Protein AF-A0A543Q6K5-F1 (afdb_monomer_lite)

Organism: NCBI:txid637390

Sequence (111 aa):
MVKKNTSGPVRRVYADIVGDDAVDLEILEVSLGIQRIAKSKSDRDGLLIKSALLALGRAVDDYRAESGVKHPEYEAFVEWLNTDGKPQDAVKTDSVTAVGHFLDNHATEAV

Structure (mmCIF, N/CA/C/O backbone):
data_AF-A0A543Q6K5-F1
#
_entry.id   AF-A0A543Q6K5-F1
#
loop_
_atom_site.group_PDB
_atom_site.id
_atom_site.type_symbol
_atom_site.label_atom_id
_atom_site.label_alt_id
_atom_site.label_comp_id
_atom_site.label_asym_id
_atom_site.label_entity_id
_atom_site.label_seq_id
_atom_site.pdbx_PDB_ins_code
_atom_site.Cartn_x
_atom_site.Cartn_y
_atom_site.Cartn_z
_atom_site.occupancy
_atom_site.B_iso_or_equiv
_atom_site.auth_seq_id
_atom_site.auth_comp_id
_atom_site.auth_asym_id
_atom_site.auth_atom_id
_atom_site.pdbx_PDB_model_num
ATOM 1 N N . MET A 1 1 ? 32.899 21.861 5.240 1.00 47.03 1 MET A N 1
ATOM 2 C CA . MET A 1 1 ? 31.454 21.566 5.121 1.00 47.03 1 MET A CA 1
ATOM 3 C C . MET A 1 1 ? 31.268 20.062 5.291 1.00 47.03 1 MET A C 1
ATOM 5 O O . MET A 1 1 ? 31.627 19.310 4.396 1.00 47.03 1 MET A O 1
ATOM 9 N N . VAL A 1 2 ? 30.859 19.606 6.478 1.00 45.12 2 VAL A N 1
ATOM 10 C CA . VAL A 1 2 ? 30.744 18.170 6.796 1.00 45.12 2 VAL A CA 1
ATOM 11 C C . VAL A 1 2 ? 29.432 17.648 6.213 1.00 45.12 2 VAL A C 1
ATOM 13 O O . VAL A 1 2 ? 28.362 18.126 6.587 1.00 45.12 2 VAL A O 1
ATOM 16 N N . LYS A 1 3 ? 29.506 16.688 5.282 1.00 47.25 3 LYS A N 1
ATOM 17 C CA . LYS A 1 3 ? 28.336 15.933 4.815 1.00 47.25 3 LYS A CA 1
ATOM 18 C C . LYS A 1 3 ? 27.773 15.180 6.022 1.00 47.25 3 LYS A C 1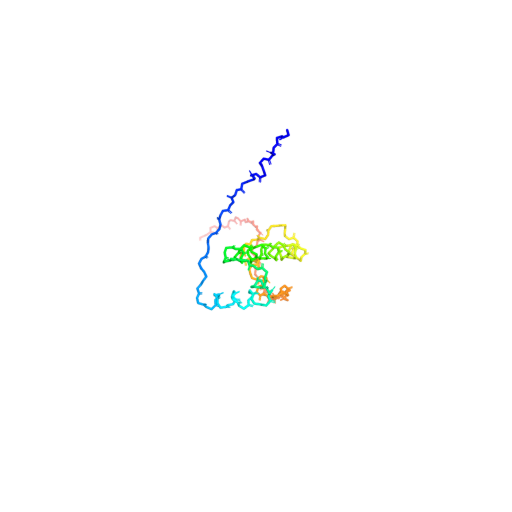
ATOM 20 O O . LYS A 1 3 ? 28.412 14.255 6.514 1.00 47.25 3 LYS A O 1
ATOM 25 N N . LYS A 1 4 ? 26.614 15.596 6.538 1.00 49.41 4 LYS A N 1
ATOM 26 C CA . LYS A 1 4 ? 25.879 14.793 7.520 1.00 49.41 4 LYS A CA 1
ATOM 27 C C . LYS A 1 4 ? 25.485 13.493 6.824 1.00 49.41 4 LYS A C 1
ATOM 29 O O . LYS A 1 4 ? 24.732 13.531 5.855 1.00 49.41 4 LYS A O 1
ATOM 34 N N . ASN A 1 5 ? 26.009 12.366 7.295 1.00 53.62 5 ASN A N 1
ATOM 35 C CA . ASN A 1 5 ? 25.519 11.060 6.882 1.00 53.62 5 ASN A CA 1
ATOM 36 C C . ASN A 1 5 ? 24.048 10.974 7.299 1.00 53.62 5 ASN A C 1
ATOM 38 O O . ASN A 1 5 ? 23.739 10.864 8.481 1.00 53.62 5 ASN A O 1
ATOM 42 N N . THR A 1 6 ? 23.140 11.012 6.328 1.00 58.06 6 THR A N 1
ATOM 43 C CA . THR A 1 6 ? 21.706 10.707 6.466 1.00 58.06 6 THR A CA 1
ATOM 44 C C . THR A 1 6 ? 21.469 9.214 6.725 1.00 58.06 6 THR A C 1
ATOM 46 O O . THR A 1 6 ? 20.477 8.641 6.285 1.00 58.06 6 THR A O 1
ATOM 49 N N . SER A 1 7 ? 22.392 8.543 7.412 1.00 59.66 7 SER A N 1
ATOM 50 C CA . SER A 1 7 ? 22.303 7.115 7.688 1.00 59.66 7 SER A CA 1
ATOM 51 C C . SER A 1 7 ? 21.518 6.910 8.976 1.00 59.66 7 SER A C 1
ATOM 53 O O . SER A 1 7 ? 22.087 6.621 10.026 1.00 59.66 7 SER A O 1
ATOM 55 N N . GLY A 1 8 ? 20.199 7.089 8.889 1.00 73.75 8 GLY A N 1
ATOM 56 C CA . GLY A 1 8 ? 19.283 6.513 9.868 1.00 73.75 8 GLY A CA 1
ATOM 57 C C . GLY A 1 8 ? 19.353 4.977 9.859 1.00 73.75 8 GLY A C 1
ATOM 58 O O . GLY A 1 8 ? 20.044 4.389 9.020 1.00 73.75 8 GLY A O 1
ATOM 59 N N . PRO A 1 9 ? 18.653 4.302 10.783 1.00 81.06 9 PRO A N 1
ATOM 60 C CA . PRO A 1 9 ? 18.609 2.846 10.808 1.00 81.06 9 PRO A CA 1
ATOM 61 C C . PRO A 1 9 ? 18.059 2.300 9.482 1.00 81.06 9 PRO A C 1
ATOM 63 O O . PRO A 1 9 ? 16.967 2.664 9.049 1.00 81.06 9 PRO A O 1
ATOM 66 N N . VAL A 1 10 ? 18.824 1.419 8.834 1.00 80.00 10 VAL A N 1
ATOM 67 C CA . VAL A 1 10 ? 18.408 0.731 7.606 1.00 80.00 10 VAL A CA 1
ATOM 68 C C . VAL A 1 10 ? 17.753 -0.592 7.991 1.00 80.00 10 VAL A C 1
ATO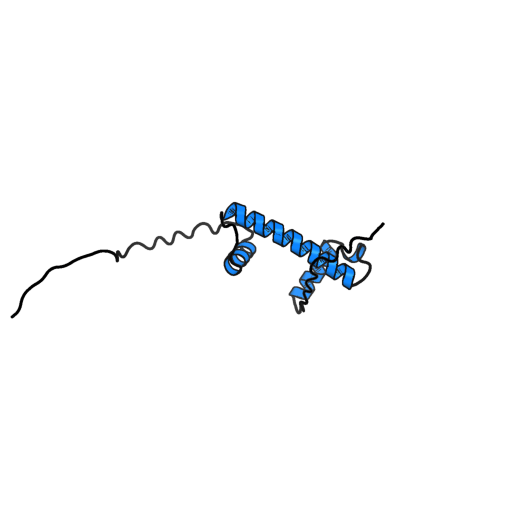M 70 O O . VAL A 1 10 ? 18.429 -1.497 8.478 1.00 80.00 10 VAL A O 1
ATOM 73 N N . ARG A 1 11 ? 16.446 -0.726 7.743 1.00 83.19 11 ARG A N 1
ATOM 74 C CA . ARG A 1 11 ? 15.724 -2.001 7.863 1.00 83.19 11 ARG A CA 1
ATOM 75 C C . ARG A 1 11 ? 15.601 -2.641 6.484 1.00 83.19 11 ARG A C 1
ATOM 77 O O . ARG A 1 11 ? 15.095 -2.012 5.560 1.00 83.19 11 ARG A O 1
ATOM 84 N N . ARG A 1 12 ? 16.068 -3.883 6.347 1.00 83.94 12 ARG A N 1
ATOM 85 C CA . ARG A 1 12 ? 15.905 -4.680 5.122 1.00 83.94 12 ARG A CA 1
ATOM 86 C C . ARG A 1 12 ? 14.705 -5.602 5.281 1.00 83.94 12 ARG A C 1
ATOM 88 O O . ARG A 1 12 ? 14.558 -6.231 6.325 1.00 83.94 12 ARG A O 1
ATOM 95 N N . VAL A 1 13 ? 13.867 -5.657 4.255 1.00 80.00 13 VAL A N 1
ATOM 96 C CA . VAL A 1 13 ? 12.699 -6.536 4.177 1.00 80.00 13 VAL A CA 1
ATOM 97 C C . VAL A 1 13 ? 12.887 -7.398 2.936 1.00 80.00 13 VAL A C 1
ATOM 99 O O . VAL A 1 13 ? 13.187 -6.864 1.871 1.00 80.00 13 VAL A O 1
ATOM 102 N N . TYR A 1 14 ? 12.757 -8.711 3.100 1.00 83.88 14 TYR A N 1
ATOM 103 C CA . TYR A 1 14 ? 12.772 -9.683 2.012 1.00 83.88 14 TYR A CA 1
ATOM 104 C C . TYR A 1 14 ? 11.461 -10.455 2.080 1.00 83.88 14 TYR A C 1
ATOM 106 O O . TYR A 1 14 ? 11.075 -10.897 3.163 1.00 83.88 14 TYR A O 1
ATOM 114 N N . ALA A 1 15 ? 10.782 -10.571 0.947 1.00 84.19 15 ALA A N 1
ATOM 115 C CA . ALA A 1 15 ? 9.562 -11.343 0.803 1.00 84.19 15 ALA A CA 1
ATOM 116 C C . ALA A 1 15 ? 9.596 -12.018 -0.566 1.00 84.19 15 ALA A C 1
ATOM 118 O O . ALA A 1 15 ? 9.840 -11.348 -1.571 1.00 84.19 15 ALA A O 1
ATOM 119 N N . ASP A 1 16 ? 9.367 -13.326 -0.578 1.00 90.62 16 ASP A N 1
ATOM 120 C CA . ASP A 1 16 ? 9.182 -14.089 -1.804 1.00 90.62 16 ASP A CA 1
ATOM 121 C C . ASP A 1 16 ? 7.678 -14.223 -2.040 1.00 90.62 16 ASP A C 1
ATOM 123 O O . ASP A 1 16 ? 6.963 -14.804 -1.225 1.00 90.62 16 ASP A O 1
ATOM 127 N N . ILE A 1 17 ? 7.206 -13.636 -3.138 1.00 89.50 17 ILE A N 1
ATOM 128 C CA . ILE A 1 17 ? 5.806 -13.679 -3.561 1.00 89.50 17 ILE A CA 1
ATOM 129 C C . ILE A 1 17 ? 5.726 -14.675 -4.719 1.00 89.50 17 ILE A C 1
ATOM 131 O O . ILE A 1 17 ? 6.504 -14.582 -5.672 1.00 89.50 17 ILE A O 1
ATOM 135 N N . VAL A 1 18 ? 4.833 -15.659 -4.614 1.00 91.88 18 VAL A N 1
ATOM 136 C CA . VAL A 1 18 ? 4.712 -16.780 -5.558 1.00 91.88 18 VAL A CA 1
ATOM 137 C C . VAL A 1 18 ? 3.247 -17.050 -5.891 1.00 91.88 18 VAL A C 1
ATOM 139 O O . VAL A 1 18 ? 2.362 -16.682 -5.128 1.00 91.88 18 VAL A O 1
ATOM 142 N N . GLY A 1 19 ? 2.995 -17.734 -7.009 1.00 95.00 19 GLY A N 1
ATOM 143 C CA . GLY A 1 19 ? 1.634 -18.082 -7.427 1.00 95.00 19 GLY A CA 1
ATOM 144 C C . GLY A 1 19 ? 0.832 -16.857 -7.864 1.00 95.00 19 GLY A C 1
ATOM 145 O O . GLY A 1 19 ? 1.376 -15.972 -8.524 1.00 95.00 19 GLY A O 1
ATOM 146 N N . ASP A 1 20 ? -0.446 -16.824 -7.494 1.00 94.19 20 ASP A N 1
ATOM 147 C CA . ASP A 1 20 ? -1.394 -15.790 -7.923 1.00 94.19 20 ASP A CA 1
ATOM 148 C C . ASP A 1 20 ? -1.004 -14.397 -7.402 1.00 94.19 20 ASP A C 1
ATOM 150 O O . ASP A 1 20 ? -1.007 -13.437 -8.168 1.00 94.19 20 ASP A O 1
ATOM 154 N N . ASP A 1 21 ? -0.507 -14.296 -6.165 1.00 90.69 21 ASP A N 1
ATOM 155 C CA . ASP A 1 21 ? -0.037 -13.027 -5.590 1.00 90.69 21 ASP A CA 1
ATOM 156 C C . ASP A 1 21 ? 1.104 -12.395 -6.410 1.00 90.69 21 ASP A C 1
ATOM 158 O O . ASP A 1 21 ? 1.255 -11.172 -6.466 1.00 90.69 21 ASP A O 1
ATOM 162 N N . ALA A 1 22 ? 1.934 -13.221 -7.061 1.00 92.75 22 ALA A N 1
ATOM 163 C CA . ALA A 1 22 ? 3.013 -12.728 -7.916 1.00 92.75 22 ALA A CA 1
ATOM 164 C C . ALA A 1 22 ? 2.464 -12.133 -9.220 1.00 92.75 22 ALA A C 1
ATOM 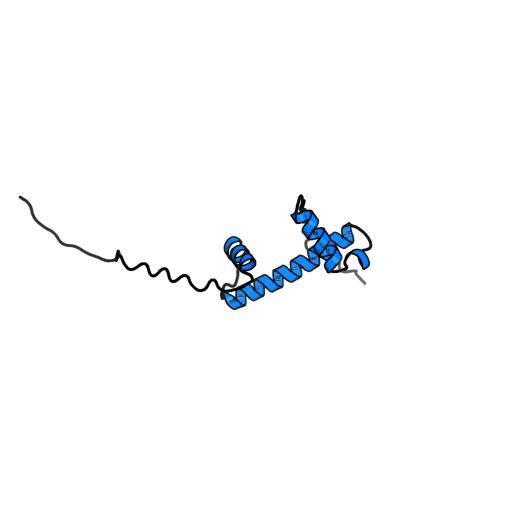166 O O . ALA A 1 22 ? 3.018 -11.159 -9.732 1.00 92.75 22 ALA A O 1
ATOM 167 N N . VAL A 1 23 ? 1.368 -12.700 -9.732 1.00 93.88 23 VAL A N 1
ATOM 168 C CA . VAL A 1 23 ? 0.648 -12.189 -10.903 1.00 93.88 23 VAL A CA 1
ATOM 169 C C . VAL A 1 23 ? -0.068 -10.887 -10.551 1.00 93.88 23 VAL A C 1
ATOM 171 O O . VAL A 1 23 ? 0.041 -9.911 -11.291 1.00 93.88 23 VAL A O 1
ATOM 174 N N . ASP A 1 24 ? -0.726 -10.822 -9.395 1.00 92.88 24 ASP A N 1
ATOM 175 C CA . ASP A 1 24 ? -1.388 -9.605 -8.920 1.00 92.88 24 ASP A CA 1
ATOM 176 C C . ASP A 1 24 ? -0.392 -8.461 -8.716 1.00 92.88 24 ASP A C 1
ATOM 178 O O . ASP A 1 24 ? -0.657 -7.317 -9.101 1.00 92.88 24 ASP A O 1
ATOM 182 N N . LEU A 1 25 ? 0.800 -8.763 -8.195 1.00 91.44 25 LEU A N 1
ATOM 183 C CA . LEU A 1 25 ? 1.878 -7.785 -8.100 1.00 91.44 25 LEU A CA 1
ATOM 184 C C . LEU A 1 25 ? 2.268 -7.236 -9.482 1.00 91.44 25 LEU A C 1
ATOM 186 O O . LEU A 1 25 ? 2.428 -6.025 -9.632 1.00 91.44 25 LEU A O 1
ATOM 190 N N . GLU A 1 26 ? 2.382 -8.094 -10.498 1.00 90.69 26 GLU A N 1
ATOM 191 C CA . GLU A 1 26 ? 2.674 -7.674 -11.873 1.00 90.69 26 GLU A CA 1
ATOM 192 C C . GLU A 1 26 ? 1.556 -6.787 -12.446 1.00 90.69 26 GLU A C 1
ATOM 194 O O . GLU A 1 26 ? 1.826 -5.743 -13.050 1.00 90.69 26 GLU A O 1
ATOM 199 N N . ILE A 1 27 ? 0.293 -7.135 -12.190 1.00 93.00 27 ILE A N 1
ATOM 200 C CA . ILE A 1 27 ? -0.862 -6.318 -12.581 1.00 93.00 27 ILE A CA 1
ATOM 201 C C . ILE A 1 27 ? -0.792 -4.936 -11.917 1.00 93.00 27 ILE A C 1
ATOM 203 O O . ILE A 1 27 ? -1.011 -3.918 -12.587 1.00 93.00 27 ILE A O 1
ATOM 207 N N . LEU A 1 28 ? -0.446 -4.864 -10.629 1.00 91.94 28 LEU A N 1
ATOM 208 C CA . LEU A 1 28 ? -0.279 -3.602 -9.905 1.00 91.94 28 LEU A CA 1
ATOM 209 C C . LEU A 1 28 ? 0.880 -2.769 -10.465 1.00 91.94 28 LEU A C 1
ATOM 211 O O . LEU A 1 28 ? 0.727 -1.561 -10.660 1.00 91.94 28 LEU A O 1
ATOM 215 N N . GLU A 1 29 ? 2.019 -3.391 -10.783 1.00 91.44 29 GLU A N 1
ATOM 216 C CA . GLU A 1 29 ? 3.161 -2.711 -11.408 1.00 91.44 29 GLU A CA 1
ATOM 217 C C . GLU A 1 29 ? 2.775 -2.030 -12.725 1.00 91.44 29 GLU A C 1
ATOM 219 O O . GLU A 1 29 ? 3.154 -0.876 -12.973 1.00 91.44 29 GLU A O 1
ATOM 224 N N . VAL A 1 30 ? 2.033 -2.750 -13.571 1.00 91.69 30 VAL A N 1
ATOM 225 C CA . VAL A 1 30 ? 1.562 -2.258 -14.869 1.00 91.69 30 VAL A CA 1
ATOM 226 C C . VAL A 1 30 ? 0.521 -1.157 -14.680 1.00 91.69 30 VAL A C 1
ATOM 228 O O . VAL A 1 30 ? 0.632 -0.104 -15.312 1.00 91.69 30 VAL A O 1
ATOM 231 N N . SER A 1 31 ? -0.442 -1.357 -13.779 1.00 91.75 31 SER A N 1
ATOM 232 C CA . SER A 1 31 ? -1.530 -0.407 -13.507 1.00 91.75 31 SER A CA 1
ATOM 233 C C . SER A 1 31 ? -1.015 0.927 -12.968 1.00 91.75 31 SER A C 1
ATOM 235 O O . SER A 1 31 ? -1.488 1.991 -13.364 1.00 91.75 31 SER A O 1
ATOM 237 N N . LEU A 1 32 ? 0.010 0.886 -12.115 1.00 91.81 32 LEU A N 1
ATOM 238 C CA . LEU A 1 32 ? 0.679 2.074 -11.581 1.00 91.81 32 LEU A CA 1
ATOM 239 C C . LEU A 1 32 ? 1.689 2.690 -12.564 1.00 91.81 32 LEU A C 1
ATOM 241 O O . LEU A 1 32 ? 2.262 3.745 -12.289 1.00 91.81 32 LEU A O 1
ATOM 245 N N . GLY A 1 33 ? 1.942 2.042 -13.705 1.00 91.88 33 GLY A N 1
ATOM 246 C CA . GLY A 1 33 ? 2.897 2.504 -14.708 1.00 91.88 33 GLY A CA 1
ATOM 247 C C . GLY A 1 33 ? 4.352 2.489 -14.232 1.00 91.88 33 GLY A C 1
ATOM 248 O O . GLY A 1 33 ? 5.188 3.172 -14.828 1.00 91.88 33 GLY A O 1
ATOM 249 N N . ILE A 1 34 ? 4.682 1.712 -13.192 1.00 91.75 34 ILE A N 1
ATOM 250 C CA . ILE A 1 34 ? 6.022 1.697 -12.582 1.00 91.75 34 ILE A CA 1
ATOM 251 C C . ILE A 1 34 ? 7.069 1.252 -13.604 1.00 91.75 34 ILE A C 1
ATOM 253 O O . ILE A 1 34 ? 8.164 1.811 -13.656 1.00 91.75 34 ILE A O 1
ATOM 257 N N . GLN A 1 35 ? 6.713 0.317 -14.487 1.00 87.00 35 GLN A N 1
ATOM 258 C CA . GLN A 1 35 ? 7.599 -0.158 -15.552 1.00 87.00 35 GLN A CA 1
ATOM 259 C C . GLN A 1 35 ? 8.084 0.959 -16.495 1.00 87.00 35 GLN A C 1
ATOM 261 O O . GLN A 1 35 ? 9.135 0.821 -17.111 1.00 87.00 35 GLN A O 1
ATOM 266 N N . ARG A 1 36 ? 7.354 2.080 -16.601 1.00 90.06 36 ARG A N 1
ATOM 267 C CA . ARG A 1 36 ? 7.730 3.218 -17.460 1.00 90.06 36 ARG A CA 1
ATOM 268 C C . ARG A 1 36 ? 8.755 4.148 -16.813 1.00 90.06 36 ARG A C 1
ATOM 270 O O . ARG A 1 36 ? 9.411 4.908 -17.519 1.00 90.06 36 ARG A O 1
ATOM 277 N N . ILE A 1 37 ? 8.856 4.125 -15.485 1.00 90.75 37 ILE A N 1
ATOM 278 C CA . ILE A 1 37 ? 9.696 5.046 -14.706 1.00 90.75 37 ILE A CA 1
ATOM 279 C C . ILE A 1 37 ? 10.878 4.346 -14.031 1.00 90.75 37 ILE A C 1
ATOM 281 O O . ILE A 1 37 ? 11.918 4.974 -13.830 1.00 90.75 37 ILE A O 1
ATOM 285 N N . ALA A 1 38 ? 10.735 3.063 -13.697 1.00 91.00 38 ALA A N 1
ATOM 286 C CA . ALA A 1 38 ? 11.767 2.287 -13.032 1.00 91.00 38 ALA A CA 1
ATOM 287 C C . ALA A 1 38 ? 12.890 1.920 -14.006 1.00 91.00 38 ALA A C 1
ATOM 289 O O . ALA A 1 38 ? 12.649 1.443 -15.113 1.00 91.00 38 ALA A O 1
ATOM 290 N N . LYS A 1 39 ? 14.141 2.099 -13.574 1.00 89.31 39 LYS A N 1
ATOM 291 C CA . LYS A 1 39 ? 15.328 1.832 -14.415 1.00 89.31 39 LYS A CA 1
ATOM 292 C C . LYS A 1 39 ? 15.921 0.438 -14.222 1.00 89.31 39 LYS A C 1
ATOM 294 O O . LYS A 1 39 ? 16.804 0.031 -14.970 1.00 89.31 39 LYS A O 1
ATOM 299 N N . SER A 1 40 ? 15.493 -0.274 -13.183 1.00 91.88 40 SER A N 1
ATOM 300 C CA . SER A 1 40 ? 15.963 -1.619 -12.849 1.00 91.88 40 SER A CA 1
ATOM 301 C C . SER A 1 40 ? 14.915 -2.364 -12.023 1.00 91.88 40 SER A C 1
ATOM 303 O O . SER A 1 40 ? 14.019 -1.736 -11.459 1.00 91.88 40 SER A O 1
ATOM 305 N N . LYS A 1 41 ? 15.063 -3.689 -11.885 1.00 87.38 41 LYS A N 1
ATOM 306 C CA . LYS A 1 41 ? 14.225 -4.493 -10.981 1.00 87.38 41 LYS A CA 1
ATOM 307 C C . LYS A 1 41 ? 14.244 -3.944 -9.549 1.00 87.38 41 LYS A C 1
ATOM 309 O O . LYS A 1 41 ? 13.195 -3.698 -8.982 1.00 87.38 41 LYS A O 1
ATOM 314 N N . SER A 1 42 ? 15.427 -3.664 -8.998 1.00 86.56 42 SER A N 1
ATOM 315 C CA . SER A 1 42 ? 15.538 -3.165 -7.619 1.00 86.56 42 SER A CA 1
ATOM 316 C C . SER A 1 42 ? 14.855 -1.807 -7.423 1.00 86.56 42 SER A C 1
ATOM 318 O O . SER A 1 42 ? 14.306 -1.546 -6.356 1.00 86.56 42 SER A O 1
ATOM 320 N N . ASP A 1 43 ? 14.887 -0.946 -8.442 1.00 89.38 43 ASP A N 1
ATOM 321 C CA . ASP A 1 43 ? 14.203 0.350 -8.427 1.00 89.38 43 ASP A CA 1
ATOM 322 C C . ASP A 1 43 ? 12.677 0.171 -8.462 1.00 89.38 43 ASP A C 1
ATOM 324 O O . ASP A 1 43 ? 11.957 0.804 -7.693 1.00 89.38 43 ASP A O 1
ATOM 328 N N . ARG A 1 44 ? 12.193 -0.768 -9.285 1.00 90.12 44 ARG A N 1
ATOM 329 C CA . ARG A 1 44 ? 10.779 -1.155 -9.360 1.00 90.12 44 ARG A CA 1
ATOM 330 C C . ARG A 1 44 ? 10.265 -1.708 -8.032 1.00 90.12 44 ARG A C 1
ATOM 332 O O . ARG A 1 44 ? 9.294 -1.173 -7.502 1.00 90.12 44 ARG A O 1
ATOM 339 N N . ASP A 1 45 ? 10.967 -2.685 -7.461 1.00 89.00 45 ASP A N 1
ATOM 340 C CA . ASP A 1 45 ? 10.645 -3.270 -6.154 1.00 89.00 45 ASP A CA 1
ATOM 341 C C . ASP A 1 45 ? 10.640 -2.175 -5.069 1.00 89.00 45 ASP A C 1
ATOM 343 O O . ASP A 1 45 ? 9.753 -2.105 -4.218 1.00 89.00 45 ASP A O 1
ATOM 347 N N . GLY A 1 46 ? 11.597 -1.243 -5.137 1.00 89.50 46 GLY A N 1
ATOM 348 C CA . GLY A 1 46 ? 11.661 -0.091 -4.243 1.00 89.50 46 GLY A CA 1
ATOM 349 C C . GLY A 1 46 ? 10.464 0.859 -4.372 1.00 89.50 46 GLY A C 1
ATOM 350 O O . GLY A 1 46 ? 9.983 1.372 -3.360 1.00 89.50 46 GLY A O 1
ATO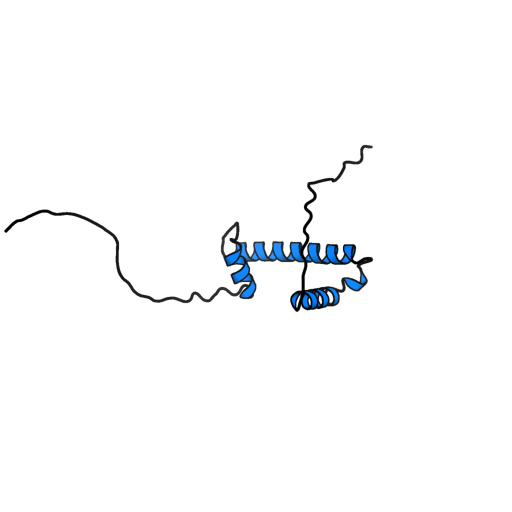M 351 N N . LEU A 1 47 ? 9.974 1.112 -5.588 1.00 92.25 47 LEU A N 1
ATOM 352 C CA . LEU A 1 47 ? 8.792 1.946 -5.838 1.00 92.25 47 LEU A CA 1
ATOM 353 C C . LEU A 1 47 ? 7.498 1.267 -5.378 1.00 92.25 47 LEU A C 1
ATOM 355 O O . LEU A 1 47 ? 6.648 1.938 -4.785 1.00 92.25 47 LEU A O 1
ATOM 359 N N . LEU A 1 48 ? 7.377 -0.047 -5.575 1.00 91.25 48 LEU A N 1
ATOM 360 C CA . LEU A 1 48 ? 6.266 -0.844 -5.055 1.00 91.25 48 LEU A CA 1
ATOM 361 C C . LEU A 1 48 ? 6.213 -0.786 -3.529 1.00 91.25 48 LEU A C 1
ATOM 363 O O . LEU A 1 48 ? 5.196 -0.384 -2.970 1.00 91.25 48 LEU A O 1
ATOM 367 N N . ILE A 1 49 ? 7.326 -1.090 -2.852 1.00 91.00 49 ILE A N 1
ATOM 368 C CA . ILE A 1 49 ? 7.386 -1.081 -1.384 1.00 91.00 49 ILE A CA 1
ATOM 369 C C . ILE A 1 49 ? 7.069 0.313 -0.831 1.00 91.00 49 ILE A C 1
ATOM 371 O O . ILE A 1 49 ? 6.321 0.439 0.137 1.00 91.00 49 ILE A O 1
ATOM 375 N N . LYS A 1 50 ? 7.587 1.384 -1.448 1.00 91.38 50 LYS A N 1
ATOM 376 C CA . LYS A 1 50 ? 7.257 2.761 -1.037 1.00 91.38 50 LYS A CA 1
ATOM 377 C C . LYS A 1 50 ? 5.764 3.052 -1.162 1.00 91.38 50 LYS A C 1
ATOM 379 O O . LYS A 1 50 ? 5.186 3.639 -0.250 1.00 91.38 50 LYS A O 1
ATOM 384 N N . SER A 1 51 ? 5.155 2.641 -2.270 1.00 92.56 51 SER A N 1
ATOM 385 C CA . SER A 1 51 ? 3.720 2.820 -2.511 1.00 92.56 51 SER A CA 1
ATOM 386 C C . SER A 1 51 ? 2.885 2.026 -1.504 1.00 92.56 51 SER A C 1
ATOM 388 O O . SER A 1 51 ? 1.965 2.581 -0.908 1.00 92.56 51 SER A O 1
ATOM 390 N N . ALA A 1 52 ? 3.263 0.774 -1.235 1.00 92.12 52 ALA A N 1
ATOM 391 C CA . ALA A 1 52 ? 2.605 -0.089 -0.258 1.00 92.12 52 ALA A CA 1
ATOM 392 C C . ALA A 1 52 ? 2.669 0.488 1.165 1.00 92.12 52 ALA A C 1
ATOM 394 O O . ALA A 1 52 ? 1.661 0.510 1.863 1.00 92.12 52 ALA A O 1
ATOM 395 N N . LEU A 1 53 ? 3.818 1.029 1.587 1.00 92.88 53 LEU A N 1
ATOM 396 C CA . LEU A 1 53 ? 3.954 1.667 2.903 1.00 92.88 53 LEU A CA 1
ATOM 397 C C . LEU A 1 53 ? 3.096 2.931 3.038 1.00 92.88 53 LEU A C 1
ATOM 399 O O . LEU A 1 53 ? 2.527 3.173 4.101 1.00 92.88 53 LEU A O 1
ATOM 403 N N . LEU A 1 54 ? 2.988 3.733 1.974 1.00 94.56 54 LEU A N 1
ATOM 404 C CA . LEU A 1 54 ? 2.109 4.905 1.959 1.00 94.56 54 LEU A CA 1
ATOM 405 C C . LEU A 1 54 ? 0.633 4.504 2.046 1.00 94.56 54 LEU A C 1
ATOM 407 O O . LEU A 1 54 ? -0.118 5.123 2.798 1.00 94.56 54 LEU A O 1
ATOM 411 N N . ALA A 1 55 ? 0.227 3.475 1.299 1.00 93.62 55 ALA A N 1
ATOM 412 C CA . ALA A 1 55 ? -1.132 2.945 1.339 1.00 93.62 55 ALA A CA 1
ATOM 413 C C . ALA A 1 55 ? -1.468 2.364 2.720 1.00 93.62 55 ALA A C 1
ATOM 415 O O . ALA A 1 55 ? -2.491 2.719 3.295 1.00 93.62 55 ALA A O 1
ATOM 416 N N . LEU A 1 56 ? -0.566 1.560 3.294 1.00 92.94 56 LEU A N 1
ATOM 417 C CA . LEU A 1 56 ? -0.728 0.983 4.627 1.00 92.94 56 LEU A CA 1
ATOM 418 C C . LEU A 1 56 ? -0.836 2.063 5.711 1.00 92.94 56 LEU A C 1
ATOM 420 O O . LEU A 1 56 ? -1.673 1.952 6.599 1.00 92.94 56 LEU A O 1
ATOM 424 N N . GLY A 1 57 ? -0.025 3.124 5.632 1.00 93.69 57 GLY A N 1
ATOM 425 C CA . GLY A 1 57 ? -0.108 4.249 6.565 1.00 93.69 57 GLY A CA 1
ATOM 426 C C . GLY A 1 57 ? -1.473 4.941 6.532 1.00 93.69 57 GLY A C 1
ATOM 427 O O . GLY A 1 57 ? -2.058 5.171 7.585 1.00 93.69 57 GLY A O 1
ATOM 428 N N . ARG A 1 58 ? -2.004 5.199 5.328 1.00 93.81 58 ARG A N 1
ATOM 429 C CA . ARG A 1 58 ? -3.350 5.772 5.151 1.00 93.81 58 ARG A CA 1
ATOM 430 C C . ARG A 1 58 ? -4.431 4.853 5.707 1.00 93.81 58 ARG A C 1
ATOM 432 O O . ARG A 1 58 ? -5.229 5.301 6.512 1.00 93.81 58 ARG A O 1
ATOM 439 N N . ALA A 1 59 ? -4.386 3.569 5.362 1.00 93.81 59 ALA A N 1
ATOM 440 C CA . ALA A 1 59 ? -5.354 2.590 5.843 1.00 93.81 59 ALA A CA 1
ATOM 441 C C . ALA A 1 59 ? -5.362 2.474 7.379 1.00 93.81 59 ALA A C 1
ATOM 443 O O . ALA A 1 59 ? -6.420 2.364 7.988 1.00 93.81 59 ALA A O 1
ATOM 444 N N . VAL A 1 60 ? -4.194 2.543 8.028 1.00 93.94 60 VAL A N 1
ATOM 445 C CA . VAL A 1 60 ? -4.105 2.569 9.497 1.00 93.94 60 VAL A CA 1
ATOM 446 C C . VAL A 1 60 ? -4.736 3.838 10.075 1.00 93.94 60 VAL A C 1
ATOM 448 O O . VAL A 1 60 ? -5.390 3.769 11.115 1.00 93.94 60 VAL A O 1
ATOM 451 N N . ASP A 1 61 ? -4.539 4.990 9.438 1.00 93.62 61 ASP A N 1
ATOM 452 C CA . ASP A 1 61 ? -5.147 6.248 9.876 1.00 93.62 61 ASP A CA 1
ATOM 453 C C . ASP A 1 61 ? -6.672 6.254 9.671 1.00 93.62 61 ASP A C 1
ATOM 455 O O . ASP A 1 61 ? -7.395 6.710 10.559 1.00 93.62 61 ASP A O 1
ATOM 459 N N . ASP A 1 62 ? -7.163 5.659 8.584 1.00 92.94 62 ASP A N 1
ATOM 460 C CA . ASP A 1 62 ? -8.594 5.467 8.328 1.00 92.94 62 ASP A CA 1
ATOM 461 C C . ASP A 1 62 ? -9.218 4.528 9.377 1.00 92.94 62 ASP A C 1
ATOM 463 O O . ASP A 1 62 ? -10.204 4.886 10.026 1.00 92.94 62 ASP A O 1
ATOM 467 N N . TYR A 1 63 ? -8.576 3.388 9.659 1.00 92.50 63 TYR A N 1
ATOM 468 C CA . TYR A 1 63 ? -9.000 2.466 10.718 1.00 92.50 63 TYR A CA 1
ATOM 469 C C . TYR A 1 63 ? -9.057 3.150 12.090 1.00 92.50 63 TYR A C 1
ATOM 471 O O . TYR A 1 63 ? -9.984 2.934 12.871 1.00 92.50 63 TYR A O 1
ATOM 479 N N . ARG A 1 64 ? -8.064 3.989 12.416 1.00 92.50 64 ARG A N 1
ATOM 480 C CA . ARG A 1 64 ? -8.030 4.755 13.675 1.00 92.50 64 ARG A CA 1
ATOM 481 C C . ARG A 1 64 ? -9.192 5.730 13.778 1.00 92.50 64 ARG A C 1
ATOM 483 O O . ARG A 1 64 ? -9.743 5.889 14.866 1.00 92.50 64 ARG A O 1
ATOM 490 N N . ALA A 1 65 ? -9.522 6.402 12.677 1.00 91.88 65 ALA A N 1
ATOM 491 C CA . ALA A 1 65 ? -10.617 7.357 12.630 1.00 91.88 65 ALA A CA 1
ATOM 492 C C . ALA A 1 65 ? -11.977 6.667 12.819 1.00 91.88 65 ALA A C 1
ATOM 494 O O . ALA A 1 65 ? -12.831 7.210 13.516 1.00 91.88 65 ALA A O 1
ATOM 495 N N . GLU A 1 66 ? -12.155 5.472 12.253 1.00 91.50 66 GLU A N 1
ATOM 496 C CA . GLU A 1 66 ? -13.405 4.7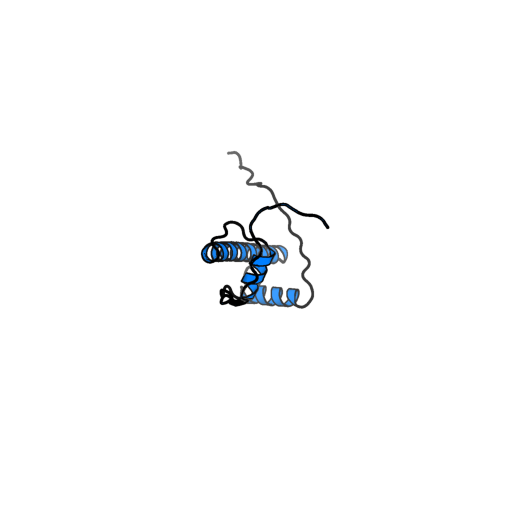10 12.340 1.00 91.50 66 GLU A CA 1
ATOM 497 C C . GLU A 1 66 ? -13.573 3.981 13.684 1.00 91.50 66 GLU A C 1
ATOM 499 O O . GLU A 1 66 ? -14.612 4.089 14.331 1.00 91.50 66 GLU A O 1
ATOM 504 N N . SER A 1 67 ? -12.542 3.264 14.138 1.00 89.75 67 SER A N 1
ATOM 505 C CA . SER A 1 67 ? -12.607 2.429 15.348 1.00 89.75 67 SER A CA 1
ATOM 506 C C . SER A 1 67 ? -12.331 3.189 16.652 1.00 89.75 67 SER A C 1
ATOM 508 O O . SER A 1 67 ? -12.635 2.694 17.737 1.00 89.75 67 SER A O 1
ATOM 510 N N . GLY A 1 68 ? -11.678 4.355 16.579 1.00 90.62 68 GLY A N 1
ATOM 511 C CA . GLY A 1 68 ? -11.140 5.071 17.741 1.00 90.62 68 GLY A CA 1
ATOM 512 C C . GLY A 1 68 ? -9.906 4.412 18.380 1.00 90.62 68 GLY A C 1
ATOM 513 O O . GLY A 1 68 ? -9.366 4.927 19.364 1.00 90.62 68 GLY A O 1
ATOM 514 N N . VAL A 1 69 ? -9.420 3.290 17.839 1.00 90.69 69 VAL A N 1
ATOM 515 C CA . VAL A 1 69 ? -8.274 2.550 18.379 1.00 90.69 69 VAL A CA 1
ATOM 516 C C . VAL A 1 69 ? -6.972 3.124 17.827 1.00 90.69 69 VAL A C 1
ATOM 518 O O . VAL A 1 69 ? -6.678 3.024 16.641 1.00 90.69 69 VAL A O 1
ATOM 521 N N . LYS A 1 70 ? -6.130 3.680 18.707 1.00 88.31 70 LYS A N 1
ATOM 522 C CA . LYS A 1 70 ? -4.855 4.316 18.320 1.00 88.31 70 LYS A CA 1
ATOM 523 C C . LYS A 1 70 ? -3.850 3.348 17.680 1.00 88.31 70 LYS A C 1
ATOM 525 O O . LYS A 1 70 ? -3.060 3.750 16.823 1.00 88.31 70 LYS A O 1
ATOM 530 N N . HIS A 1 71 ? -3.834 2.091 18.104 1.00 88.94 71 HIS A N 1
ATOM 531 C CA . HIS A 1 71 ? -2.917 1.074 17.594 1.00 88.94 71 HIS A CA 1
ATOM 532 C C . HIS A 1 71 ? -3.719 -0.185 17.254 1.00 88.94 71 HIS A C 1
ATOM 534 O O . HIS A 1 71 ? -4.111 -0.884 18.184 1.00 88.94 71 HIS A O 1
ATOM 540 N N . PRO A 1 72 ? -4.017 -0.436 15.966 1.00 88.81 72 PRO A N 1
ATOM 541 C CA . PRO A 1 72 ? -4.732 -1.642 15.575 1.00 88.81 72 PRO A CA 1
ATOM 542 C C . PRO A 1 72 ? -3.940 -2.905 15.916 1.00 88.81 72 PRO A C 1
ATOM 544 O O . PRO A 1 72 ? -2.734 -2.965 15.664 1.00 88.81 72 PRO A O 1
ATOM 547 N N . GLU A 1 73 ? -4.641 -3.921 16.415 1.00 93.69 73 GLU A N 1
ATOM 548 C CA . GLU A 1 73 ? -4.146 -5.296 16.402 1.00 93.69 73 GLU A CA 1
ATOM 549 C C . GLU A 1 73 ? -4.176 -5.835 14.969 1.00 93.69 73 GLU A C 1
ATOM 551 O O . GLU A 1 73 ? -5.077 -5.512 14.191 1.00 93.69 73 GLU A O 1
ATOM 556 N N . TYR A 1 74 ? -3.178 -6.645 14.608 1.00 91.69 74 TYR A N 1
ATOM 557 C CA . TYR A 1 74 ? -2.970 -7.069 13.221 1.00 91.69 74 TYR A CA 1
ATOM 558 C C . TYR A 1 74 ? -4.180 -7.812 12.638 1.00 91.69 74 TYR A C 1
ATOM 560 O O . TYR A 1 74 ? -4.623 -7.478 11.544 1.00 91.69 74 TYR A O 1
ATOM 568 N N . GLU A 1 75 ? -4.737 -8.775 13.376 1.00 93.25 75 GLU A N 1
ATOM 569 C CA . GLU A 1 75 ? -5.855 -9.606 12.907 1.00 93.25 75 GLU A CA 1
ATOM 570 C C . GLU A 1 75 ? -7.111 -8.770 12.631 1.00 93.25 75 GLU A C 1
ATOM 572 O O . GLU A 1 75 ? -7.668 -8.848 11.539 1.00 93.25 75 GLU A O 1
ATOM 577 N N . ALA A 1 76 ? -7.491 -7.897 13.569 1.00 90.88 76 ALA A N 1
ATOM 578 C CA . ALA A 1 76 ? -8.650 -7.015 13.425 1.00 90.88 76 ALA A CA 1
ATOM 579 C C . ALA A 1 76 ? -8.490 -6.023 12.260 1.00 90.88 76 ALA A C 1
ATOM 581 O O . ALA A 1 76 ? -9.439 -5.740 11.533 1.00 90.88 76 ALA A O 1
ATOM 582 N N . PHE A 1 77 ? -7.275 -5.509 12.052 1.00 93.19 77 PHE A N 1
ATOM 583 C CA . PHE A 1 77 ? -6.986 -4.616 10.933 1.00 93.19 77 PHE A CA 1
ATOM 584 C C . PHE A 1 77 ? -7.049 -5.325 9.579 1.00 93.19 77 PHE A C 1
ATOM 586 O O . PHE A 1 77 ? -7.586 -4.772 8.623 1.00 93.19 77 PHE A O 1
ATOM 593 N N . VAL A 1 78 ? -6.522 -6.548 9.486 1.00 93.12 78 VAL A N 1
ATOM 594 C CA . VAL A 1 78 ? -6.608 -7.354 8.261 1.00 93.12 78 VAL A CA 1
ATOM 595 C C . VAL A 1 78 ? -8.054 -7.745 7.970 1.00 93.12 78 VAL A C 1
ATOM 597 O O . VAL A 1 78 ? -8.471 -7.697 6.816 1.00 93.12 78 VAL A O 1
ATOM 600 N N . GLU A 1 79 ? -8.840 -8.090 8.989 1.00 92.81 79 GLU A N 1
ATOM 601 C CA . GLU A 1 79 ? -10.272 -8.341 8.818 1.00 92.81 79 GLU A CA 1
ATOM 602 C C . GLU A 1 79 ? -10.985 -7.103 8.259 1.00 92.81 79 GLU A C 1
ATOM 604 O O . GLU A 1 79 ? -11.672 -7.204 7.246 1.00 92.81 79 GLU A O 1
ATOM 609 N N . TRP A 1 80 ? -10.739 -5.925 8.838 1.00 92.50 80 TRP A N 1
ATOM 610 C CA . TRP A 1 80 ? -11.300 -4.658 8.358 1.00 92.50 80 TRP A CA 1
ATOM 611 C C . TRP A 1 80 ? -10.872 -4.299 6.923 1.00 92.50 80 TRP A C 1
ATOM 613 O O . TRP A 1 80 ? -11.679 -3.802 6.137 1.00 92.50 80 TRP A O 1
ATOM 623 N N . LEU A 1 81 ? -9.623 -4.590 6.538 1.00 91.00 81 LEU A N 1
ATOM 624 C CA . LEU A 1 81 ? -9.164 -4.404 5.156 1.00 91.00 81 LEU A CA 1
ATOM 625 C C . LEU A 1 81 ? -9.943 -5.281 4.165 1.00 91.00 81 LEU A C 1
ATOM 627 O O . LEU A 1 81 ? -10.216 -4.842 3.052 1.00 91.00 81 LEU A O 1
ATOM 631 N N . ASN A 1 82 ? -10.316 -6.499 4.566 1.00 88.06 82 ASN A N 1
ATOM 632 C CA . ASN A 1 82 ? -11.079 -7.422 3.722 1.00 88.06 82 ASN A CA 1
ATOM 633 C C . ASN A 1 82 ? -12.569 -7.057 3.612 1.00 88.06 82 ASN A C 1
ATOM 635 O O . ASN A 1 82 ? -13.257 -7.585 2.739 1.00 88.06 82 ASN A O 1
ATOM 639 N N . THR A 1 83 ? -13.085 -6.167 4.466 1.00 85.25 83 THR A N 1
ATOM 640 C CA . THR A 1 83 ? -14.479 -5.693 4.412 1.00 85.25 83 THR A CA 1
ATOM 641 C C . THR A 1 83 ? -14.641 -4.358 3.675 1.00 85.25 83 THR A C 1
ATOM 643 O O . THR A 1 83 ? -15.708 -3.747 3.753 1.00 85.25 83 THR A O 1
ATOM 646 N N . ASP A 1 84 ? -13.616 -3.897 2.944 1.00 68.56 84 ASP A N 1
ATOM 647 C CA . ASP A 1 84 ? -13.568 -2.595 2.250 1.00 68.56 84 ASP A CA 1
ATOM 648 C C . ASP A 1 84 ? -13.839 -1.391 3.175 1.00 68.56 84 ASP A C 1
ATOM 650 O O . ASP A 1 84 ? -14.432 -0.393 2.754 1.00 68.56 84 ASP A O 1
ATOM 654 N N . GLY A 1 85 ? -13.478 -1.486 4.461 1.00 55.00 85 GLY A N 1
ATOM 655 C CA . GLY A 1 85 ? -13.790 -0.440 5.440 1.00 55.00 85 GLY A CA 1
ATOM 656 C C . GLY A 1 85 ? -15.291 -0.192 5.615 1.00 55.00 85 GLY A C 1
ATOM 657 O O . GLY A 1 85 ? -15.706 0.876 6.062 1.00 55.00 85 GLY A O 1
ATOM 658 N N . LYS A 1 86 ? -16.138 -1.156 5.230 1.00 52.16 86 LYS A N 1
ATOM 659 C CA . LYS A 1 86 ? -17.533 -1.145 5.650 1.00 52.16 86 LYS A CA 1
ATOM 660 C C . LYS A 1 86 ? -17.559 -1.626 7.093 1.00 52.16 86 LYS A C 1
ATOM 662 O O . LYS A 1 86 ? -17.043 -2.724 7.349 1.00 52.16 86 LYS A O 1
ATOM 667 N N . PRO A 1 87 ? -18.173 -0.867 8.018 1.00 50.28 87 PRO A N 1
ATOM 668 C CA . PRO A 1 87 ? -18.482 -1.419 9.319 1.00 50.28 87 PRO A CA 1
ATOM 669 C C . PRO A 1 87 ? -19.280 -2.691 9.054 1.00 50.28 87 PRO A C 1
ATOM 671 O O . PRO A 1 87 ? -20.235 -2.672 8.271 1.00 50.28 87 PRO A O 1
ATOM 674 N N . GLN A 1 88 ? -18.868 -3.811 9.654 1.00 51.66 88 GLN A N 1
ATOM 675 C CA . GLN A 1 88 ? -19.803 -4.914 9.799 1.00 51.66 88 GLN A CA 1
ATOM 676 C C . GLN A 1 88 ? -20.993 -4.289 10.519 1.00 51.66 88 GLN A C 1
ATOM 678 O O . GLN A 1 88 ? -20.849 -3.868 11.670 1.00 51.66 88 GLN A O 1
ATOM 683 N N . ASP A 1 89 ? -22.118 -4.123 9.811 1.00 43.41 89 ASP A N 1
ATOM 684 C CA . ASP A 1 89 ? -23.396 -3.834 10.441 1.00 43.41 89 ASP A CA 1
ATOM 685 C C . ASP A 1 89 ? -23.442 -4.770 11.624 1.00 43.41 89 ASP A C 1
ATOM 687 O O . ASP A 1 89 ? -23.373 -5.985 11.423 1.00 43.41 89 ASP A O 1
ATOM 691 N N . ALA A 1 90 ? -23.401 -4.189 12.828 1.00 43.78 90 ALA A N 1
ATOM 692 C CA . ALA A 1 90 ? -23.319 -4.936 14.058 1.00 43.78 90 ALA A CA 1
ATOM 693 C C . ALA A 1 90 ? -24.320 -6.070 13.919 1.00 43.78 90 ALA A C 1
ATOM 695 O O . ALA A 1 90 ? -25.532 -5.825 13.882 1.00 43.78 90 ALA A O 1
ATOM 696 N N . VAL A 1 91 ? -23.814 -7.297 13.768 1.00 42.03 91 VAL A N 1
ATOM 697 C CA . VAL A 1 91 ? -24.641 -8.468 13.945 1.00 42.03 91 VAL A CA 1
ATOM 698 C C . VAL A 1 91 ? -25.025 -8.333 15.401 1.00 42.03 91 VAL A C 1
ATOM 700 O O . VAL A 1 91 ? -24.252 -8.658 16.300 1.00 42.03 91 VAL A O 1
ATOM 703 N N . LYS A 1 92 ? -26.190 -7.722 15.630 1.00 43.84 92 LYS A N 1
ATOM 704 C CA . LYS A 1 92 ? -26.929 -7.825 16.866 1.00 43.84 92 LYS A CA 1
ATOM 705 C C . LYS A 1 92 ? -27.180 -9.311 16.995 1.00 43.84 92 LYS A C 1
ATOM 707 O O . LYS A 1 92 ? -28.181 -9.839 16.518 1.00 43.84 92 LYS A O 1
ATOM 712 N N . THR A 1 93 ? -26.230 -10.005 17.599 1.00 39.47 93 THR A N 1
ATOM 713 C CA . THR A 1 93 ? -26.509 -11.208 18.348 1.00 39.47 93 THR A CA 1
ATOM 714 C C . THR A 1 93 ? -27.380 -10.756 19.510 1.00 39.47 93 THR A C 1
ATOM 716 O O . THR A 1 93 ? -26.937 -10.562 20.638 1.00 39.47 93 THR A O 1
ATOM 719 N N . ASP A 1 94 ? -28.661 -10.559 19.201 1.00 43.22 94 ASP A N 1
ATOM 720 C CA . ASP A 1 94 ? -29.740 -10.683 20.160 1.00 43.22 94 ASP A CA 1
ATOM 721 C C . ASP A 1 94 ? -29.728 -12.146 20.626 1.00 43.22 94 ASP A C 1
ATOM 723 O O . ASP A 1 94 ? -30.499 -12.987 20.172 1.00 43.22 94 ASP A O 1
ATOM 727 N N . SER A 1 95 ? -28.804 -12.477 21.524 1.00 44.28 95 SER A N 1
ATOM 728 C CA . SER A 1 95 ? -28.877 -13.675 22.349 1.00 44.28 95 SER A CA 1
ATOM 729 C C . SER A 1 95 ? -28.961 -13.238 23.803 1.00 44.28 95 SER A C 1
ATOM 731 O O . SER A 1 95 ? -27.980 -13.151 24.538 1.00 44.28 95 SER A O 1
ATOM 733 N N . VAL A 1 96 ? -30.197 -12.891 24.146 1.00 40.88 96 VAL A N 1
ATOM 734 C CA . VAL A 1 96 ? -30.853 -12.974 25.450 1.00 40.88 96 VAL A CA 1
ATOM 735 C C . VAL A 1 96 ? -30.114 -13.872 26.462 1.00 40.88 96 VAL A C 1
ATOM 737 O O . VAL A 1 96 ? -30.019 -15.082 26.296 1.00 40.88 96 VAL A O 1
ATOM 740 N N . THR A 1 97 ? -29.664 -13.225 27.538 1.00 38.00 97 THR A N 1
ATOM 741 C CA . THR A 1 97 ? -29.823 -13.600 28.956 1.00 38.00 97 THR A CA 1
ATOM 742 C C . THR A 1 97 ? -29.491 -15.031 29.403 1.00 38.00 97 THR A C 1
ATOM 744 O O . THR A 1 97 ? -30.318 -15.933 29.321 1.00 38.00 97 THR A O 1
ATOM 747 N N . ALA A 1 98 ? -28.395 -15.165 30.153 1.00 41.28 98 ALA A N 1
ATOM 748 C CA . ALA A 1 98 ? -28.450 -15.841 31.450 1.00 41.28 98 ALA A CA 1
ATOM 749 C C . ALA A 1 98 ? -27.500 -15.140 32.431 1.00 41.28 98 ALA A C 1
ATOM 751 O O . ALA A 1 98 ? -26.282 -15.126 32.274 1.00 41.28 98 ALA A O 1
ATOM 752 N N . VAL A 1 99 ? -28.125 -14.497 33.412 1.00 41.66 99 VAL A N 1
ATOM 753 C CA . VAL A 1 99 ? -27.545 -13.762 34.533 1.00 41.66 99 VAL A CA 1
ATOM 754 C C . VAL A 1 99 ? -26.620 -14.672 35.338 1.00 41.66 99 VAL A C 1
ATOM 756 O O . VAL A 1 99 ? -27.026 -15.745 35.772 1.00 41.66 99 VAL A O 1
ATOM 759 N N . GLY A 1 100 ? -25.393 -14.222 35.579 1.00 39.41 100 GLY A N 1
ATOM 760 C CA . GLY A 1 100 ? -24.423 -14.953 36.384 1.00 39.41 100 GLY A CA 1
ATOM 761 C C . GLY A 1 100 ? -23.484 -14.017 37.123 1.00 39.41 100 GLY A C 1
ATOM 762 O O . GLY A 1 100 ? -22.275 -14.108 36.947 1.00 39.41 100 GLY A O 1
ATOM 763 N N . HIS A 1 101 ? -24.022 -13.095 37.924 1.00 38.88 101 HIS A N 1
ATOM 764 C CA . HIS A 1 101 ? -23.213 -12.423 38.934 1.00 38.88 101 HIS A CA 1
ATOM 765 C C . HIS A 1 101 ? -24.054 -11.980 40.140 1.00 38.88 101 HIS A C 1
ATOM 767 O O . HIS A 1 101 ? -25.024 -11.244 39.979 1.00 38.88 101 HIS A O 1
ATOM 773 N N . PHE A 1 102 ? -23.555 -12.351 41.327 1.00 34.94 102 PHE A N 1
ATOM 774 C CA . PHE A 1 102 ? -23.592 -11.605 42.597 1.00 34.94 102 PHE A CA 1
ATOM 775 C C . PHE A 1 102 ? -24.466 -12.127 43.7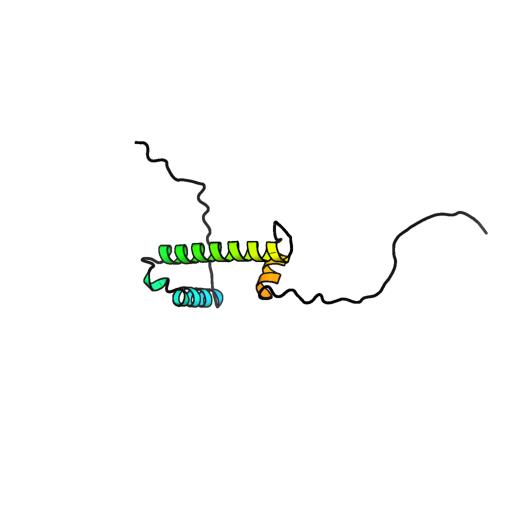72 1.00 34.94 102 PHE A C 1
ATOM 777 O O . PHE A 1 102 ? -25.650 -11.834 43.871 1.00 34.94 102 PHE A O 1
ATOM 784 N N . LEU A 1 103 ? -23.742 -12.786 44.695 1.00 40.94 103 LEU A N 1
ATOM 785 C CA . LEU A 1 103 ? -23.720 -12.704 46.174 1.00 40.94 103 LEU A CA 1
ATOM 786 C C . LEU A 1 103 ? -24.681 -13.457 47.124 1.00 40.94 103 LEU A C 1
ATOM 788 O O . LEU A 1 103 ? -25.895 -13.308 47.101 1.00 40.94 103 LEU A O 1
ATOM 792 N N . ASP A 1 104 ? -23.979 -14.091 48.078 1.00 38.56 104 ASP A N 1
ATOM 793 C CA . ASP A 1 104 ? -24.130 -14.123 49.544 1.00 38.56 104 ASP A CA 1
ATOM 794 C C . ASP A 1 104 ? -25.118 -15.059 50.272 1.00 38.56 104 ASP A C 1
ATOM 796 O O . ASP A 1 104 ? -26.333 -14.936 50.204 1.00 38.56 104 ASP A O 1
ATOM 800 N N . ASN A 1 105 ? -24.484 -15.925 51.085 1.00 41.56 105 ASN A N 1
ATOM 801 C CA . ASN A 1 105 ? -24.751 -16.280 52.487 1.00 41.56 105 ASN A CA 1
ATOM 802 C C . ASN A 1 105 ? -26.201 -16.501 52.961 1.00 41.56 105 ASN A C 1
ATOM 804 O O . ASN A 1 105 ? -26.959 -15.553 53.110 1.00 41.56 105 ASN A O 1
ATOM 808 N N . HIS A 1 106 ? -26.492 -17.712 53.460 1.00 40.84 106 HIS A N 1
ATOM 809 C CA . HIS A 1 106 ? -26.592 -17.989 54.909 1.00 40.84 106 HIS A CA 1
ATOM 810 C C . HIS A 1 106 ? -26.896 -19.480 55.199 1.00 40.84 106 HIS A C 1
ATOM 812 O O . HIS A 1 106 ? -27.838 -20.044 54.662 1.00 40.84 106 HIS A O 1
ATOM 818 N N . ALA A 1 107 ? -26.053 -20.073 56.054 1.00 41.00 107 ALA A N 1
ATOM 819 C CA . ALA A 1 107 ? -26.327 -20.925 57.224 1.00 41.00 107 ALA A CA 1
ATOM 820 C C . ALA A 1 107 ? -27.500 -21.948 57.285 1.00 41.00 107 ALA A C 1
ATOM 822 O O . ALA A 1 107 ? -28.645 -21.627 56.991 1.00 41.00 107 ALA A O 1
ATOM 823 N N . THR A 1 108 ? -27.183 -23.083 57.951 1.00 43.81 108 THR A N 1
ATOM 824 C CA . THR A 1 108 ? -28.047 -24.009 58.747 1.00 43.81 108 THR A CA 1
ATOM 825 C C . THR A 1 108 ? -29.043 -24.881 57.957 1.00 43.81 108 THR A C 1
ATOM 827 O O . THR A 1 108 ? -29.635 -24.420 57.001 1.00 43.81 108 THR A O 1
ATOM 830 N N . GLU A 1 109 ? -29.289 -26.165 58.233 1.00 40.16 109 GLU A N 1
ATOM 831 C CA . GLU A 1 109 ? -29.178 -26.966 59.456 1.00 40.16 109 GLU A CA 1
ATOM 832 C C . GLU A 1 109 ? -29.246 -28.474 59.103 1.00 40.16 109 GLU A C 1
ATOM 834 O O . GLU A 1 109 ? -29.613 -28.852 57.992 1.00 40.16 109 GLU A O 1
ATOM 839 N N . ALA A 1 110 ? -28.860 -29.316 60.060 1.00 40.72 110 ALA A N 1
ATOM 840 C CA . ALA A 1 110 ? -28.859 -30.777 60.004 1.00 40.72 110 ALA A CA 1
ATOM 841 C C . ALA A 1 110 ? -30.264 -31.405 59.888 1.00 40.72 110 ALA A C 1
ATOM 843 O O . ALA A 1 110 ? -31.227 -30.778 60.312 1.00 40.72 110 ALA A O 1
ATOM 844 N N . VAL A 1 111 ? -30.339 -32.654 59.398 1.00 40.91 111 VAL A N 1
ATOM 845 C CA . VAL A 1 111 ? -30.938 -33.865 60.026 1.00 40.91 111 VAL A CA 1
ATOM 846 C C . VAL A 1 111 ? -30.437 -35.086 59.251 1.00 40.91 111 VAL A C 1
ATOM 848 O O . VAL A 1 111 ? -30.466 -35.043 58.001 1.00 40.91 111 VAL A O 1
#

Foldseek 3Di:
DDDDPPDDPDDDDDDDDDDPRVVVVVVVLVVVVVVVVAPDPVSSVVVSVVVVVVVVVVLLVLCCVVVVDNDDDPVVSVVCVVVVVDPPPPPPPPPDDDDDDDYDDDDDDDD

pLDDT: mean 76.12, std 21.6, range [34.94, 95.0]

Radius of gyration: 26.22 Å; chains: 1; bounding box: 62×55×78 Å

Secondary structure (DSSP, 8-state):
------------------THHHHHHHHHHHHTTHHHH-SSHHHHHHHHHHHHHHHHHHHHHHHHHHH--SS--HHHHHHHHHTTT--------------------------